Protein AF-A0A7W0L1W2-F1 (afdb_monomer)

Mean predicted aligned error: 11.17 Å

Secondary structure (DSSP, 8-state):
---PPPP--SSHHHHHHHHHHHHT--HHHHHHHHTS-HHHHHHHHHHHHHHHT-SSHHHHHHHHIIIIIHHHHHHHHHHHHTTPPPTTPSPTTSS--

Structure (mmCIF, N/CA/C/O backbone):
data_AF-A0A7W0L1W2-F1
#
_entry.id   AF-A0A7W0L1W2-F1
#
loop_
_atom_site.group_PDB
_atom_site.id
_atom_site.type_symbol
_atom_site.label_atom_id
_atom_site.label_alt_id
_atom_site.label_comp_id
_atom_site.label_asym_id
_atom_site.label_entity_id
_atom_site.label_seq_id
_atom_site.pdbx_PDB_ins_code
_atom_site.Cartn_x
_atom_site.Cartn_y
_atom_site.Cartn_z
_atom_site.occupancy
_atom_site.B_iso_or_equiv
_atom_site.auth_seq_id
_atom_site.auth_comp_id
_atom_site.auth_asym_id
_atom_site.auth_atom_id
_atom_site.pdbx_PDB_model_num
ATOM 1 N N . MET A 1 1 ? 13.238 -10.591 42.671 1.00 49.19 1 MET A N 1
ATOM 2 C CA . MET A 1 1 ? 12.611 -9.280 42.409 1.00 49.19 1 MET A CA 1
ATOM 3 C C . MET A 1 1 ? 12.719 -9.055 40.919 1.00 49.19 1 MET A C 1
ATOM 5 O O . MET A 1 1 ? 13.796 -8.767 40.421 1.00 49.19 1 MET A O 1
ATOM 9 N N . ASP A 1 2 ? 11.636 -9.399 40.236 1.00 40.34 2 ASP A N 1
ATOM 10 C CA . ASP A 1 2 ? 11.511 -9.470 38.785 1.00 40.34 2 ASP A CA 1
ATOM 11 C C . ASP A 1 2 ? 11.133 -8.083 38.256 1.00 40.34 2 ASP A C 1
ATOM 13 O O . ASP A 1 2 ? 10.141 -7.506 38.703 1.00 40.34 2 ASP A O 1
ATOM 17 N N . ALA A 1 3 ? 11.957 -7.514 37.381 1.00 46.00 3 ALA A N 1
ATOM 18 C CA . ALA A 1 3 ? 11.634 -6.291 36.655 1.00 46.00 3 ALA A CA 1
ATOM 19 C C . ALA A 1 3 ? 12.402 -6.277 35.327 1.00 46.00 3 ALA A C 1
ATOM 21 O O . ALA A 1 3 ? 13.346 -5.513 35.130 1.00 46.00 3 ALA A O 1
ATOM 22 N N . SER A 1 4 ? 12.006 -7.169 34.419 1.00 39.62 4 SER A N 1
ATOM 23 C CA . SER A 1 4 ? 12.336 -7.051 32.997 1.00 39.62 4 SER A CA 1
ATOM 24 C C . SER A 1 4 ? 11.467 -5.941 32.369 1.00 39.62 4 SER A C 1
ATOM 26 O O . SER A 1 4 ? 10.268 -5.886 32.659 1.00 39.62 4 SER A O 1
ATOM 28 N N . PRO A 1 5 ? 12.013 -5.025 31.546 1.00 56.38 5 PRO A N 1
ATOM 29 C CA . PRO A 1 5 ? 11.239 -3.931 30.962 1.00 56.38 5 PRO A CA 1
ATOM 30 C C . PRO A 1 5 ? 10.274 -4.454 29.879 1.00 56.38 5 PRO A C 1
ATOM 32 O O . PRO A 1 5 ? 10.590 -5.432 29.196 1.00 56.38 5 PRO A O 1
ATOM 35 N N . PRO A 1 6 ? 9.104 -3.818 29.676 1.00 51.22 6 PRO A N 1
ATOM 36 C CA . PRO A 1 6 ? 8.136 -4.271 28.685 1.00 51.22 6 PRO A CA 1
ATOM 37 C C . PRO A 1 6 ? 8.709 -4.103 27.274 1.00 51.22 6 PRO A C 1
ATOM 39 O O . PRO A 1 6 ? 9.048 -3.000 26.844 1.00 51.22 6 PRO A O 1
ATOM 42 N N . GLY A 1 7 ? 8.804 -5.218 26.548 1.00 46.12 7 GLY A N 1
ATOM 43 C CA . GLY A 1 7 ? 9.167 -5.233 25.137 1.00 46.12 7 GLY A CA 1
ATOM 44 C C . GLY A 1 7 ? 8.182 -4.403 24.322 1.00 46.12 7 GLY A C 1
ATOM 45 O O . GLY A 1 7 ? 6.976 -4.626 24.369 1.00 46.12 7 GLY A O 1
ATOM 46 N N . THR A 1 8 ? 8.700 -3.436 23.574 1.00 48.12 8 THR A N 1
ATOM 47 C CA . THR A 1 8 ? 7.950 -2.557 22.678 1.00 48.12 8 THR A CA 1
ATOM 48 C C . THR A 1 8 ? 7.405 -3.356 21.483 1.00 48.12 8 THR A C 1
ATOM 50 O O . THR A 1 8 ? 8.195 -3.745 20.618 1.00 48.12 8 THR A O 1
ATOM 53 N N . PRO A 1 9 ? 6.084 -3.572 21.326 1.00 49.53 9 PRO A N 1
ATOM 54 C CA . PRO A 1 9 ? 5.544 -4.308 20.192 1.00 49.53 9 PRO A CA 1
ATOM 55 C C . PRO A 1 9 ? 4.775 -3.346 19.277 1.00 49.53 9 PRO A C 1
ATOM 57 O O . PRO A 1 9 ? 3.554 -3.304 19.300 1.00 49.53 9 PRO A O 1
ATOM 60 N N . THR A 1 10 ? 5.454 -2.508 18.486 1.00 45.84 10 THR A N 1
ATOM 61 C CA . THR A 1 10 ? 4.743 -1.611 17.532 1.00 45.84 10 THR A CA 1
ATOM 62 C C . THR A 1 10 ? 5.451 -1.360 16.196 1.00 45.84 10 THR A C 1
ATOM 64 O O . THR A 1 10 ? 4.993 -0.545 15.391 1.00 45.84 10 THR A O 1
ATOM 67 N N . SER A 1 11 ? 6.537 -2.081 15.894 1.00 52.44 11 SER A N 1
ATOM 68 C CA . SER A 1 11 ? 7.281 -1.892 14.634 1.00 52.44 11 SER A CA 1
ATOM 69 C C . SER A 1 11 ? 7.053 -2.996 13.591 1.00 52.44 11 SER A C 1
ATOM 71 O O . SER A 1 11 ? 7.018 -2.700 12.397 1.00 52.44 11 SER A O 1
ATOM 73 N N . GLN A 1 12 ? 6.836 -4.249 14.011 1.00 53.50 12 GLN A N 1
ATOM 74 C CA . GLN A 1 12 ? 6.739 -5.390 13.083 1.00 53.50 12 GLN A CA 1
ATOM 75 C C . GLN A 1 12 ? 5.437 -5.371 12.263 1.00 53.50 12 GLN A C 1
ATOM 77 O O . GLN A 1 12 ? 5.490 -5.344 11.037 1.00 53.50 12 GLN A O 1
ATOM 82 N N . ILE A 1 13 ? 4.293 -5.176 12.924 1.00 54.72 13 ILE A N 1
ATOM 83 C CA . ILE A 1 13 ? 2.954 -5.135 12.305 1.00 54.72 13 ILE A CA 1
ATOM 84 C C . ILE A 1 13 ? 2.848 -4.106 11.161 1.00 54.72 13 ILE A C 1
ATOM 86 O O . ILE A 1 13 ? 2.201 -4.339 10.140 1.00 54.72 13 ILE A O 1
ATOM 90 N N . ARG A 1 14 ? 3.496 -2.941 11.299 1.00 57.69 14 ARG A N 1
ATOM 91 C CA . ARG A 1 14 ? 3.397 -1.849 10.312 1.00 57.69 14 ARG A CA 1
ATOM 92 C C . ARG A 1 14 ? 3.975 -2.219 8.947 1.00 57.69 14 ARG A C 1
ATOM 94 O O . ARG A 1 14 ? 3.475 -1.743 7.924 1.00 57.69 14 ARG A O 1
ATOM 101 N N . LYS A 1 15 ? 5.045 -3.018 8.932 1.00 56.38 15 LYS A N 1
ATOM 102 C CA . LYS A 1 15 ? 5.672 -3.479 7.687 1.00 56.38 15 LYS A CA 1
ATOM 103 C C . LYS A 1 15 ? 4.772 -4.488 6.970 1.00 56.38 15 LYS A C 1
ATOM 105 O O . LYS A 1 15 ? 4.701 -4.457 5.742 1.00 56.38 15 LYS A O 1
ATOM 110 N N . ASP A 1 16 ? 4.020 -5.279 7.728 1.00 62.44 16 ASP A N 1
ATOM 111 C CA . ASP A 1 16 ? 3.171 -6.340 7.187 1.00 62.44 16 ASP A CA 1
ATOM 112 C C . ASP A 1 16 ? 1.925 -5.785 6.492 1.00 62.44 16 ASP A C 1
ATOM 114 O O . ASP A 1 16 ? 1.668 -6.135 5.341 1.00 62.44 16 ASP A O 1
ATOM 118 N N . VAL A 1 17 ? 1.224 -4.816 7.097 1.00 71.38 17 VAL A N 1
ATOM 119 C CA . VAL A 1 17 ? 0.011 -4.229 6.486 1.00 71.38 17 VAL A CA 1
ATOM 120 C C . VAL A 1 17 ? 0.308 -3.588 5.128 1.00 71.38 17 VAL A C 1
ATOM 122 O O . VAL A 1 17 ? -0.450 -3.771 4.180 1.00 71.38 17 VAL A O 1
ATOM 125 N N . THR A 1 18 ? 1.420 -2.858 4.995 1.00 71.38 18 THR A N 1
ATOM 126 C CA . THR A 1 18 ? 1.756 -2.183 3.726 1.00 71.38 18 THR A CA 1
ATOM 127 C C . THR A 1 18 ? 2.055 -3.206 2.629 1.00 71.38 18 THR A C 1
ATOM 129 O O . THR A 1 18 ? 1.615 -3.042 1.495 1.00 71.38 18 THR A O 1
ATOM 132 N N . ARG A 1 19 ? 2.754 -4.298 2.965 1.00 75.38 19 ARG A N 1
ATOM 133 C CA . ARG A 1 19 ? 3.068 -5.375 2.019 1.00 75.38 19 ARG A CA 1
ATOM 134 C C . ARG A 1 19 ? 1.818 -6.138 1.575 1.00 75.38 19 ARG A C 1
ATOM 136 O O . ARG A 1 19 ? 1.707 -6.447 0.394 1.00 75.38 19 ARG A O 1
ATOM 143 N N . LEU A 1 20 ? 0.890 -6.408 2.492 1.00 74.81 20 LEU A N 1
ATOM 144 C CA . LEU A 1 20 ? -0.376 -7.085 2.190 1.00 74.81 20 LEU A CA 1
ATOM 145 C C . LEU A 1 20 ? -1.304 -6.195 1.347 1.00 74.81 20 LEU A C 1
ATOM 147 O O . LEU A 1 20 ? -1.874 -6.636 0.355 1.00 74.81 20 LEU A O 1
ATOM 151 N N . VAL A 1 21 ? -1.354 -4.891 1.640 1.00 80.12 21 VAL A N 1
ATOM 152 C CA . VAL A 1 21 ? -2.067 -3.919 0.795 1.00 80.12 21 VAL A CA 1
ATOM 153 C C . VAL A 1 21 ? -1.515 -3.892 -0.632 1.00 80.12 21 VAL A C 1
ATOM 155 O O . VAL A 1 21 ? -2.291 -3.834 -1.583 1.00 80.12 21 VAL A O 1
ATOM 158 N N . LEU A 1 22 ? -0.191 -3.954 -0.798 1.00 78.25 22 LEU A N 1
ATOM 159 C CA . LEU A 1 22 ? 0.448 -3.974 -2.118 1.00 78.25 22 LEU A CA 1
ATOM 160 C C . LEU A 1 22 ? 0.198 -5.274 -2.894 1.00 78.25 22 LEU A C 1
ATOM 162 O O . LEU A 1 22 ? 0.292 -5.261 -4.117 1.00 78.25 22 LEU A O 1
ATOM 166 N N . ARG A 1 23 ? -0.139 -6.375 -2.212 1.00 80.69 23 ARG A N 1
ATOM 167 C CA . ARG A 1 23 ? -0.590 -7.623 -2.851 1.00 80.69 23 ARG A CA 1
ATOM 168 C C . ARG A 1 23 ? -2.041 -7.567 -3.331 1.00 80.69 23 ARG A C 1
ATOM 170 O O . ARG A 1 23 ? -2.443 -8.427 -4.102 1.00 80.69 23 ARG A O 1
ATOM 177 N N . GLY A 1 24 ? -2.800 -6.553 -2.915 1.00 81.56 24 GLY A N 1
ATOM 178 C CA . GLY A 1 24 ? -4.219 -6.414 -3.238 1.00 81.56 24 GLY A CA 1
ATOM 179 C C . GLY A 1 24 ? -5.162 -7.029 -2.203 1.00 81.56 24 GLY A C 1
ATOM 180 O O . GLY A 1 24 ? -6.361 -7.094 -2.462 1.00 81.56 24 GLY A O 1
ATOM 181 N N . ASP A 1 25 ? -4.659 -7.432 -1.031 1.00 85.56 25 ASP A N 1
ATOM 182 C CA . ASP A 1 25 ? -5.480 -8.071 -0.003 1.00 85.56 25 ASP A CA 1
ATOM 183 C C . ASP A 1 25 ? -6.563 -7.113 0.535 1.00 85.56 25 ASP A C 1
ATOM 185 O O . ASP A 1 25 ? -6.346 -5.918 0.803 1.00 85.56 25 ASP A O 1
ATOM 189 N N . SER A 1 26 ? -7.774 -7.639 0.713 1.00 85.31 26 SER A N 1
ATOM 190 C CA . SER A 1 26 ? -8.864 -6.930 1.382 1.00 85.31 26 SER A CA 1
ATOM 191 C C . SER A 1 26 ? -8.560 -6.742 2.873 1.00 85.31 26 SER A C 1
ATOM 193 O O . SER A 1 26 ? -7.746 -7.445 3.461 1.00 85.31 26 SER A O 1
ATOM 195 N N . THR A 1 27 ? -9.239 -5.800 3.534 1.00 86.31 27 THR A N 1
ATOM 196 C CA . THR A 1 27 ? -9.053 -5.586 4.983 1.00 86.31 27 THR A CA 1
ATOM 197 C C . THR A 1 27 ? -9.354 -6.847 5.802 1.00 86.31 27 THR A C 1
ATOM 199 O O . THR A 1 27 ? -8.718 -7.056 6.830 1.00 86.31 27 THR A O 1
ATOM 202 N N . VAL A 1 28 ? -10.282 -7.690 5.337 1.00 87.56 28 VAL A N 1
ATOM 203 C CA . VAL A 1 28 ? -10.626 -8.967 5.981 1.00 87.56 28 VAL A CA 1
ATOM 204 C C . VAL A 1 28 ? -9.492 -9.977 5.815 1.00 87.56 28 VAL A C 1
ATOM 206 O O . VAL A 1 28 ? -9.023 -10.518 6.806 1.00 87.56 28 VAL A O 1
ATOM 209 N N . GLN A 1 29 ? -8.959 -10.133 4.602 1.00 88.00 29 GLN A N 1
ATOM 210 C CA . GLN A 1 29 ? -7.819 -11.025 4.342 1.00 88.00 29 GLN A CA 1
ATOM 211 C C . GLN A 1 29 ? -6.557 -10.596 5.104 1.00 88.00 29 GLN A C 1
ATOM 213 O O . GLN A 1 29 ? -5.816 -11.430 5.614 1.00 88.00 29 GLN A O 1
ATOM 218 N N . ILE A 1 30 ? -6.327 -9.285 5.234 1.00 86.56 30 ILE A N 1
ATOM 219 C CA . ILE A 1 30 ? -5.235 -8.747 6.056 1.00 86.56 30 ILE A CA 1
ATOM 220 C C . ILE A 1 30 ? -5.458 -9.094 7.531 1.00 86.56 30 ILE A C 1
ATOM 222 O O . ILE A 1 30 ? -4.519 -9.492 8.215 1.00 86.56 30 ILE A O 1
ATOM 226 N N . ALA A 1 31 ? -6.688 -8.942 8.024 1.00 89.19 31 ALA A N 1
ATOM 227 C CA . ALA A 1 31 ? -7.044 -9.256 9.404 1.00 89.19 31 ALA A CA 1
ATOM 228 C C . ALA A 1 31 ? -6.815 -10.743 9.716 1.00 89.19 31 ALA A C 1
ATOM 230 O O . ALA A 1 31 ? -6.185 -11.060 10.723 1.00 89.19 31 ALA A O 1
ATOM 231 N N . GLU A 1 32 ? -7.237 -11.630 8.813 1.00 88.75 32 GLU A N 1
ATOM 232 C CA . GLU A 1 32 ? -7.013 -13.077 8.892 1.00 88.75 32 GLU A CA 1
ATOM 233 C C . GLU A 1 32 ? -5.521 -13.423 8.866 1.00 88.75 32 GLU A C 1
ATOM 235 O O . GLU A 1 32 ? -5.027 -14.085 9.775 1.00 88.75 32 GLU A O 1
ATOM 240 N N . GLY A 1 33 ? -4.770 -12.913 7.884 1.00 84.88 33 GLY A N 1
ATOM 241 C CA . GLY A 1 33 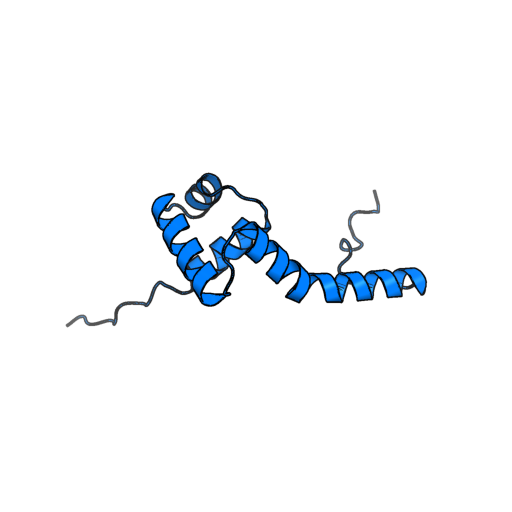? -3.335 -13.188 7.756 1.00 84.88 33 GLY A CA 1
ATOM 242 C C . GLY A 1 33 ? -2.504 -12.680 8.938 1.00 84.88 33 GLY A C 1
ATOM 243 O O . GLY A 1 33 ? -1.454 -13.240 9.249 1.00 84.88 33 GLY A O 1
ATOM 244 N N . MET A 1 34 ? -2.981 -11.639 9.623 1.00 83.94 34 ME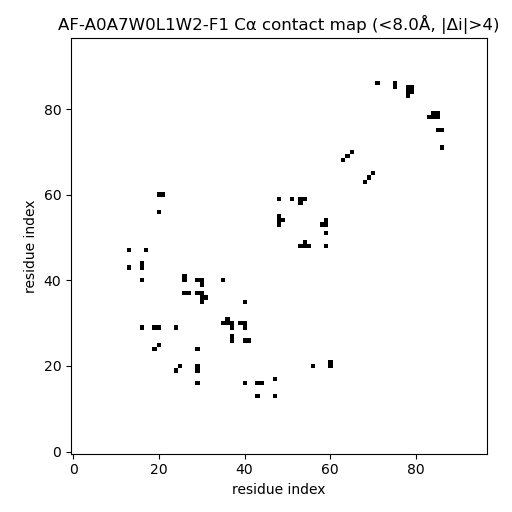T A N 1
ATOM 245 C CA . MET A 1 34 ? -2.325 -11.056 10.794 1.00 83.94 34 MET A CA 1
ATOM 246 C C . MET A 1 34 ? -2.916 -11.524 12.131 1.00 83.94 34 MET A C 1
ATOM 248 O O . MET A 1 34 ? -2.387 -11.141 13.171 1.00 83.94 34 MET A O 1
ATOM 252 N N . HIS A 1 35 ? -3.975 -12.341 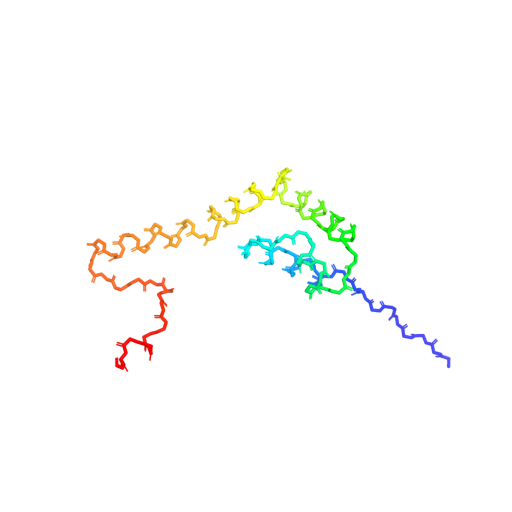12.124 1.00 86.06 35 HIS A N 1
ATOM 253 C CA . HIS A 1 35 ? -4.716 -12.778 13.316 1.00 86.06 35 HIS A CA 1
ATOM 254 C C . HIS A 1 35 ? -5.181 -11.612 14.214 1.00 86.06 35 HIS A C 1
ATOM 256 O O . HIS A 1 35 ? -5.124 -11.682 15.442 1.00 86.06 35 HIS A O 1
ATOM 262 N N . VAL A 1 36 ? -5.642 -10.516 13.605 1.00 87.75 36 VAL A N 1
ATOM 263 C CA . VAL A 1 36 ? -6.165 -9.332 14.309 1.00 87.75 36 VAL A CA 1
ATOM 264 C C . VAL A 1 36 ? -7.593 -9.023 13.876 1.00 87.75 36 VAL A C 1
ATOM 266 O O . VAL A 1 36 ? -8.087 -9.546 12.884 1.00 87.75 36 VAL A O 1
ATOM 269 N N . SER A 1 37 ? -8.272 -8.126 14.594 1.00 89.31 37 SER A N 1
ATOM 270 C CA . SER A 1 37 ? -9.593 -7.667 14.160 1.00 89.31 37 SER A CA 1
ATOM 271 C C . SER A 1 37 ? -9.497 -6.771 12.909 1.00 89.31 37 SER A C 1
ATOM 273 O O . SER A 1 37 ? -8.540 -5.995 12.777 1.00 89.31 37 SER A O 1
ATOM 275 N N . PRO A 1 38 ? -10.515 -6.759 12.027 1.00 89.75 38 PRO A N 1
ATOM 276 C CA . PRO A 1 38 ? -10.586 -5.804 10.918 1.00 89.75 38 PRO A CA 1
ATOM 277 C C . PRO A 1 38 ? -10.500 -4.340 11.373 1.00 89.75 38 PRO A C 1
ATOM 279 O O . PRO A 1 38 ? -9.947 -3.498 10.665 1.00 89.75 38 PRO A O 1
ATOM 282 N N . HIS A 1 39 ? -10.997 -4.029 12.575 1.00 89.88 39 HIS A N 1
ATOM 283 C CA . HIS A 1 39 ? -10.887 -2.695 13.163 1.00 89.88 39 HIS A CA 1
ATOM 284 C C . HIS A 1 39 ? -9.425 -2.319 13.453 1.00 89.88 39 HIS A C 1
ATOM 286 O O . HIS A 1 39 ? -8.996 -1.206 13.154 1.00 89.88 39 HIS A O 1
ATOM 292 N N . THR A 1 40 ? -8.631 -3.262 13.961 1.00 89.75 40 THR A N 1
ATOM 293 C CA . THR A 1 40 ? -7.192 -3.084 14.198 1.00 89.75 40 THR A CA 1
ATOM 294 C C . THR A 1 40 ? -6.446 -2.800 12.890 1.00 89.75 40 THR A C 1
ATOM 296 O O . THR A 1 40 ? -5.618 -1.890 12.834 1.00 89.75 40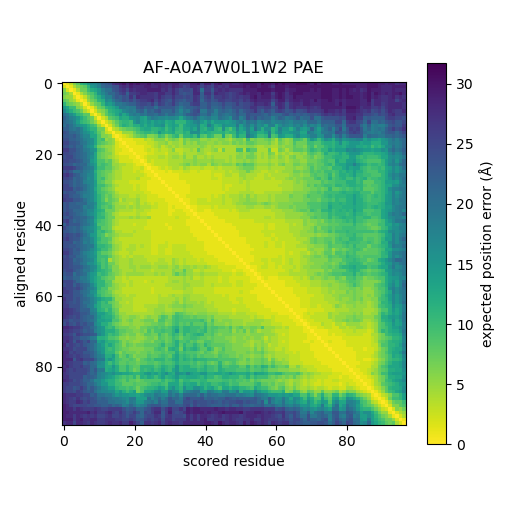 THR A O 1
ATOM 299 N N . VAL A 1 41 ? -6.801 -3.493 11.801 1.00 89.38 41 VAL A N 1
ATOM 300 C CA . VAL A 1 41 ? -6.246 -3.213 10.465 1.00 89.38 41 VAL A CA 1
ATOM 301 C C . VAL A 1 41 ? -6.576 -1.790 10.013 1.00 89.38 41 VAL A C 1
ATOM 303 O O . VAL A 1 41 ? -5.695 -1.090 9.516 1.00 89.38 41 VAL A O 1
ATOM 306 N N . GLN A 1 42 ? -7.811 -1.322 10.218 1.00 89.62 42 GLN A N 1
ATOM 307 C CA . GLN A 1 42 ? -8.206 0.054 9.884 1.00 89.62 42 GLN A CA 1
ATOM 308 C C . GLN A 1 42 ? -7.384 1.096 10.660 1.00 89.62 42 GLN A C 1
ATOM 310 O O . GLN A 1 42 ? -6.905 2.063 10.066 1.00 89.62 42 GLN A O 1
ATOM 315 N N . GLN A 1 43 ? -7.138 0.876 11.957 1.00 89.56 43 GLN A N 1
ATOM 316 C CA . GLN A 1 43 ? -6.262 1.745 12.757 1.00 89.56 43 GLN A CA 1
ATOM 317 C C . GLN A 1 43 ? -4.827 1.770 12.209 1.00 89.56 43 GLN A C 1
ATOM 319 O O . GLN A 1 43 ? -4.203 2.830 12.110 1.00 89.56 43 GLN A O 1
ATOM 324 N N . HIS A 1 44 ? -4.296 0.617 11.796 1.00 86.62 44 HIS A N 1
ATOM 325 C CA . HIS A 1 44 ? -2.970 0.546 11.183 1.00 86.62 44 HIS A CA 1
ATOM 326 C C . HIS A 1 44 ? -2.906 1.262 9.835 1.00 86.62 44 HIS A C 1
ATOM 328 O O . HIS A 1 44 ? -1.962 2.018 9.604 1.00 86.62 44 HIS A O 1
ATOM 334 N N . LEU A 1 45 ? -3.913 1.084 8.977 1.00 86.50 45 LEU A N 1
ATOM 335 C CA . LEU A 1 45 ? -4.015 1.796 7.703 1.00 86.50 45 LEU A CA 1
ATOM 336 C C . LEU A 1 45 ? -4.045 3.306 7.919 1.00 86.50 45 LEU A C 1
ATOM 338 O O . LEU A 1 45 ? -3.291 4.015 7.261 1.00 86.50 45 LEU A O 1
ATOM 342 N N . LYS A 1 46 ? -4.823 3.790 8.892 1.00 87.56 46 LYS A N 1
ATOM 343 C CA . LYS A 1 46 ? -4.863 5.212 9.249 1.00 87.56 46 LYS A CA 1
ATOM 344 C C . LYS A 1 46 ? -3.481 5.739 9.642 1.00 87.56 46 LYS A C 1
ATOM 346 O O . LYS A 1 46 ? -3.025 6.728 9.078 1.00 87.56 46 LYS A O 1
ATOM 351 N N . SER A 1 47 ? -2.766 5.033 10.522 1.00 88.50 47 SER A N 1
ATOM 352 C CA . SER A 1 47 ? -1.404 5.429 10.912 1.00 88.50 47 SER A CA 1
ATOM 353 C C . SER A 1 47 ? -0.423 5.414 9.731 1.00 88.50 47 SER A C 1
ATOM 355 O O . SER A 1 47 ? 0.477 6.251 9.659 1.00 88.50 47 SER A O 1
ATOM 357 N N . VAL A 1 48 ? -0.564 4.466 8.799 1.00 86.31 48 VAL A N 1
ATOM 358 C CA . VAL A 1 48 ? 0.256 4.419 7.577 1.00 86.31 48 VAL A CA 1
ATOM 359 C C . VAL A 1 48 ? -0.069 5.601 6.667 1.00 86.31 48 VAL A C 1
ATOM 361 O O . VAL A 1 48 ? 0.853 6.250 6.178 1.00 86.31 48 VAL A O 1
ATOM 364 N N . PHE A 1 49 ? -1.347 5.910 6.471 1.00 87.81 49 PHE A N 1
ATOM 365 C CA . PHE A 1 49 ? -1.810 7.024 5.650 1.00 87.81 49 PHE A CA 1
ATOM 366 C C . PHE A 1 49 ? -1.323 8.370 6.184 1.00 87.81 49 PHE A C 1
ATOM 368 O O . PHE A 1 49 ? -0.727 9.136 5.434 1.00 87.81 49 PHE A O 1
ATOM 375 N N . GLU A 1 50 ? -1.429 8.599 7.493 1.00 88.06 50 GLU A N 1
ATOM 376 C CA . GLU A 1 50 ? -0.893 9.797 8.149 1.00 88.06 50 GLU A CA 1
ATOM 377 C C . GLU A 1 50 ? 0.626 9.927 7.956 1.00 88.06 50 GLU A C 1
ATOM 379 O O . GLU A 1 50 ? 1.118 10.984 7.569 1.00 88.06 50 GLU A O 1
ATOM 384 N N . LYS A 1 51 ? 1.383 8.838 8.145 1.00 85.88 51 LYS A N 1
ATOM 385 C CA . LYS A 1 51 ? 2.853 8.851 8.009 1.00 85.88 51 LYS A CA 1
ATOM 386 C C . LYS A 1 51 ? 3.338 8.996 6.573 1.00 85.88 51 LYS A C 1
ATOM 388 O O . LYS A 1 51 ? 4.443 9.477 6.344 1.00 85.88 51 LYS A O 1
ATOM 393 N N . THR A 1 52 ? 2.553 8.524 5.613 1.00 84.69 52 THR A N 1
ATOM 394 C CA . THR A 1 52 ? 2.893 8.593 4.187 1.00 84.69 52 THR A CA 1
ATOM 395 C C . THR A 1 52 ? 2.265 9.802 3.500 1.00 84.69 52 THR A C 1
ATOM 397 O O . THR A 1 52 ? 2.644 10.098 2.368 1.00 84.69 52 THR A O 1
ATOM 400 N N . GLY A 1 53 ? 1.357 10.526 4.160 1.00 88.62 53 GLY A N 1
ATOM 401 C CA . GLY A 1 53 ? 0.656 11.687 3.612 1.00 88.62 53 GLY A CA 1
ATOM 402 C C . GLY A 1 53 ? -0.357 11.352 2.512 1.00 88.62 53 GLY A C 1
ATOM 403 O O . GLY A 1 53 ? -0.707 12.234 1.735 1.00 88.62 53 GLY A O 1
ATOM 404 N N . VAL A 1 54 ? -0.796 10.096 2.407 1.00 90.56 54 VAL A N 1
ATOM 405 C CA . VAL A 1 54 ? -1.812 9.657 1.432 1.00 90.56 54 VAL A CA 1
ATOM 406 C C . VAL A 1 54 ? -3.180 9.556 2.101 1.00 90.56 54 VAL A C 1
ATOM 408 O O . VAL A 1 54 ? -3.272 9.374 3.310 1.00 90.56 54 VAL A O 1
ATOM 411 N N . ARG A 1 55 ? -4.256 9.656 1.324 1.00 88.62 55 ARG A N 1
ATOM 412 C CA . ARG A 1 55 ? -5.645 9.650 1.811 1.00 88.62 55 ARG A CA 1
ATOM 413 C C . ARG A 1 55 ? -6.389 8.357 1.509 1.00 88.62 55 ARG A C 1
ATOM 415 O O . ARG A 1 55 ? -7.487 8.148 2.017 1.00 88.62 55 ARG A O 1
ATOM 422 N N . SER A 1 56 ? -5.820 7.487 0.678 1.00 86.94 56 SER A N 1
ATOM 423 C CA . SER A 1 56 ? -6.476 6.246 0.275 1.00 86.94 56 SER A CA 1
ATOM 424 C C . SER A 1 56 ? -5.500 5.100 0.040 1.00 86.94 56 SER A C 1
ATOM 426 O O . SER A 1 56 ? -4.306 5.289 -0.197 1.00 86.94 56 SER A O 1
ATOM 428 N N . ARG A 1 57 ? -6.046 3.879 0.027 1.00 85.81 57 ARG A N 1
ATOM 429 C CA . ARG A 1 57 ? -5.312 2.671 -0.368 1.00 85.81 57 ARG A CA 1
ATOM 430 C C . ARG A 1 57 ? -4.728 2.803 -1.777 1.00 85.81 57 ARG A C 1
ATOM 432 O O . ARG A 1 57 ? -3.581 2.431 -1.991 1.00 85.81 57 ARG A O 1
ATOM 439 N N . ARG A 1 58 ? -5.497 3.358 -2.720 1.00 86.69 58 ARG A N 1
ATOM 440 C CA . ARG A 1 58 ? -5.055 3.548 -4.108 1.00 86.69 58 ARG A CA 1
ATOM 441 C C . ARG A 1 58 ? -3.901 4.542 -4.193 1.00 86.69 58 ARG A C 1
ATOM 443 O O . ARG A 1 58 ? -2.936 4.280 -4.900 1.00 86.69 58 ARG A O 1
ATOM 450 N N . GLU A 1 59 ? -3.970 5.638 -3.441 1.00 89.12 59 GLU A N 1
ATOM 451 C CA . GLU A 1 59 ? -2.867 6.599 -3.356 1.00 89.12 59 GLU A CA 1
ATOM 452 C C . GLU A 1 59 ? -1.624 5.993 -2.705 1.00 89.12 59 GLU A C 1
ATOM 454 O O . GLU A 1 59 ? -0.521 6.250 -3.176 1.00 89.12 59 GLU A O 1
ATOM 459 N N . LEU A 1 60 ? -1.774 5.153 -1.673 1.00 86.94 60 LEU A N 1
ATOM 460 C CA . LEU A 1 60 ? -0.642 4.436 -1.080 1.00 86.94 60 LEU A CA 1
ATOM 461 C C . LEU A 1 60 ? 0.050 3.538 -2.115 1.00 86.94 60 LEU A C 1
ATOM 463 O O . LEU A 1 60 ? 1.270 3.593 -2.255 1.00 86.94 60 LEU A O 1
ATOM 467 N N . VAL A 1 61 ? -0.727 2.746 -2.861 1.00 86.62 61 VAL A N 1
ATOM 468 C CA . VAL A 1 61 ? -0.207 1.881 -3.931 1.00 86.62 61 VAL A CA 1
ATOM 469 C C . VAL A 1 61 ? 0.474 2.717 -5.014 1.00 86.62 61 VAL A C 1
ATOM 471 O O . VAL A 1 61 ? 1.605 2.418 -5.384 1.00 86.62 61 VAL A O 1
ATOM 474 N N . GLY A 1 62 ? -0.166 3.797 -5.470 1.00 87.38 62 GLY A N 1
ATOM 475 C CA . GLY A 1 62 ? 0.407 4.711 -6.457 1.00 87.38 62 GLY A CA 1
ATOM 476 C C . GLY A 1 62 ? 1.713 5.343 -5.975 1.00 87.38 62 GLY A C 1
ATOM 477 O O . GLY A 1 62 ? 2.704 5.343 -6.696 1.00 87.38 62 GLY A O 1
ATOM 478 N N . LYS A 1 63 ? 1.766 5.807 -4.723 1.00 87.25 63 LYS A N 1
ATOM 479 C CA . LYS A 1 63 ? 2.975 6.396 -4.140 1.00 87.25 63 LYS A CA 1
ATOM 480 C C . LYS A 1 63 ? 4.127 5.397 -4.098 1.00 87.25 63 LYS A C 1
ATOM 482 O O . LYS A 1 63 ? 5.241 5.750 -4.477 1.00 87.25 63 LYS A O 1
ATOM 487 N N . VAL A 1 64 ? 3.870 4.158 -3.675 1.00 85.25 64 VAL A N 1
ATOM 488 C CA . VAL A 1 64 ? 4.878 3.086 -3.688 1.00 85.25 64 VAL A CA 1
ATOM 489 C C . VAL A 1 64 ? 5.305 2.756 -5.119 1.00 85.25 64 VAL A C 1
ATOM 491 O O . VAL A 1 64 ? 6.500 2.598 -5.364 1.00 85.25 64 VAL A O 1
ATOM 494 N N . PHE A 1 65 ? 4.358 2.692 -6.059 1.00 84.00 65 PHE A N 1
ATOM 495 C CA . PHE A 1 65 ? 4.639 2.482 -7.478 1.00 84.00 65 PHE A CA 1
ATOM 496 C C . PHE A 1 65 ? 5.614 3.534 -8.011 1.00 84.00 65 PHE A C 1
ATOM 498 O O . PHE A 1 65 ? 6.714 3.181 -8.426 1.00 84.00 65 PHE A O 1
ATOM 505 N N . PHE A 1 66 ? 5.275 4.818 -7.902 1.00 84.06 66 PHE A N 1
ATOM 506 C CA . PHE A 1 66 ? 6.124 5.900 -8.406 1.00 84.06 66 PHE A CA 1
ATOM 507 C C . PHE A 1 66 ? 7.453 6.031 -7.653 1.00 84.06 66 PHE A C 1
ATOM 509 O O . PHE A 1 66 ? 8.456 6.406 -8.242 1.00 84.06 66 PHE A O 1
ATOM 516 N N . SER A 1 67 ? 7.498 5.696 -6.361 1.00 83.56 67 SER A N 1
ATOM 517 C CA . SER A 1 67 ? 8.727 5.848 -5.567 1.00 83.56 67 SER A CA 1
ATOM 518 C C . SER A 1 67 ? 9.727 4.705 -5.764 1.00 83.56 67 SER A C 1
ATOM 520 O O . SER A 1 67 ? 10.929 4.910 -5.614 1.00 83.56 67 SER A O 1
ATOM 522 N N . HIS A 1 68 ? 9.251 3.485 -6.033 1.00 79.69 68 HIS A N 1
ATOM 523 C CA . HIS A 1 68 ? 10.096 2.284 -5.980 1.00 79.69 68 HIS A CA 1
ATOM 524 C C . HIS A 1 68 ? 10.048 1.413 -7.235 1.00 79.69 68 HIS A C 1
ATOM 526 O O . HIS A 1 68 ? 11.014 0.693 -7.499 1.00 79.69 68 HIS A O 1
ATOM 532 N N . TYR A 1 69 ? 8.952 1.452 -7.992 1.00 78.31 69 TYR A N 1
ATOM 533 C CA . TYR A 1 69 ? 8.770 0.616 -9.177 1.00 78.31 69 TYR A CA 1
ATOM 534 C C . TYR A 1 69 ? 8.981 1.392 -10.476 1.00 78.31 69 TYR A C 1
ATOM 536 O O . TYR A 1 69 ? 9.663 0.868 -11.350 1.00 78.31 69 TYR A O 1
ATOM 544 N N . GLU A 1 70 ? 8.488 2.630 -10.589 1.00 85.12 70 GLU A N 1
ATOM 545 C CA . GLU A 1 70 ? 8.639 3.462 -11.795 1.00 85.12 70 GLU A CA 1
ATOM 546 C C . GLU A 1 70 ? 10.108 3.627 -12.220 1.00 85.12 70 GLU A C 1
ATOM 548 O O . GLU A 1 70 ? 10.406 3.291 -13.367 1.00 85.12 70 GLU A O 1
ATOM 553 N N . PRO A 1 71 ? 11.069 3.935 -11.323 1.00 84.19 71 PRO A N 1
ATOM 554 C CA . PRO A 1 71 ? 12.464 4.065 -11.741 1.00 84.19 71 PRO A CA 1
ATOM 555 C C . PRO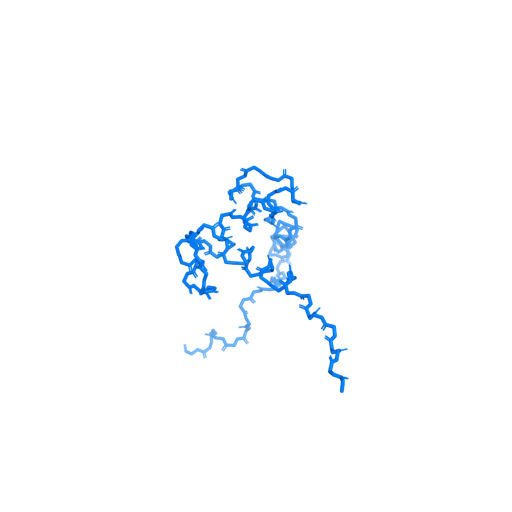 A 1 71 ? 13.044 2.758 -12.297 1.00 84.19 71 PRO A C 1
ATOM 557 O O . PRO A 1 71 ? 13.903 2.769 -13.178 1.00 84.19 71 PRO A O 1
ATOM 560 N N . ARG A 1 72 ? 12.577 1.609 -11.786 1.00 84.25 72 ARG A N 1
ATOM 561 C CA . ARG A 1 72 ? 12.982 0.285 -12.279 1.00 84.25 72 ARG A CA 1
ATOM 562 C C . ARG A 1 72 ? 12.302 -0.082 -13.588 1.00 84.25 72 ARG A C 1
ATOM 564 O O . ARG A 1 72 ? 12.930 -0.746 -14.407 1.00 84.25 72 ARG A O 1
ATOM 571 N N . LEU A 1 73 ? 11.047 0.315 -13.772 1.00 84.94 73 LEU A N 1
ATOM 572 C CA . LEU A 1 73 ? 10.312 0.083 -15.007 1.00 84.94 73 LEU A CA 1
ATOM 573 C C . LEU A 1 73 ? 10.960 0.868 -16.148 1.00 84.94 73 LEU A C 1
ATOM 575 O O . LEU A 1 73 ? 11.374 0.255 -17.123 1.00 84.94 73 LEU A O 1
ATOM 579 N N . CYS A 1 74 ? 11.177 2.170 -15.959 1.00 88.38 74 CYS A N 1
ATOM 580 C CA . CYS A 1 74 ? 11.839 3.032 -16.936 1.00 88.38 74 CYS A CA 1
ATOM 581 C C . CYS A 1 74 ? 13.273 2.556 -17.257 1.00 88.38 74 CYS A C 1
ATOM 583 O O . CYS A 1 74 ? 13.682 2.550 -18.419 1.00 88.38 74 CYS A O 1
ATOM 585 N N . ASP A 1 75 ? 14.047 2.096 -16.258 1.00 88.50 75 ASP A N 1
ATOM 586 C CA . ASP A 1 75 ? 15.361 1.475 -16.508 1.00 88.50 75 ASP A CA 1
ATOM 587 C C . ASP A 1 75 ? 15.242 0.198 -17.351 1.00 88.50 75 ASP A C 1
ATOM 589 O O . ASP A 1 75 ? 15.996 0.017 -18.307 1.00 88.50 75 ASP A O 1
ATOM 593 N N . ASN A 1 76 ? 14.293 -0.683 -17.026 1.00 88.69 76 ASN A N 1
ATOM 594 C CA . ASN A 1 76 ? 14.081 -1.922 -1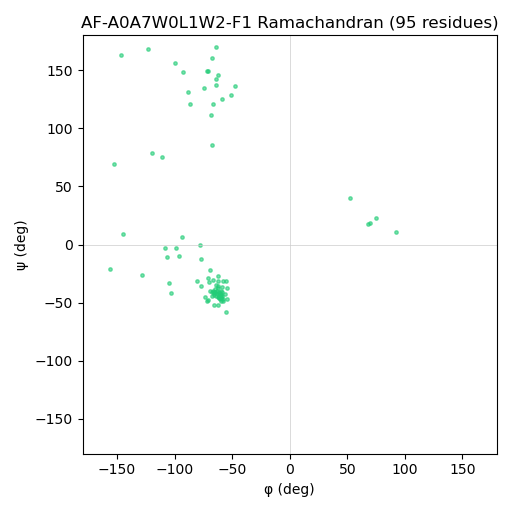7.767 1.00 88.69 76 ASN A CA 1
ATOM 595 C C . ASN A 1 76 ? 13.594 -1.672 -19.198 1.00 88.69 76 ASN A C 1
ATOM 597 O O . ASN A 1 76 ? 14.100 -2.319 -20.109 1.00 88.69 76 ASN A O 1
ATOM 601 N N . GLU A 1 77 ? 12.687 -0.721 -19.414 1.00 87.94 77 GLU A N 1
ATOM 602 C CA . GLU A 1 77 ? 12.222 -0.318 -20.746 1.00 87.94 77 GLU A CA 1
ATOM 603 C C . GLU A 1 77 ? 13.390 0.152 -21.619 1.00 87.94 77 GLU A C 1
ATOM 605 O O . GLU A 1 77 ? 13.571 -0.339 -22.735 1.00 87.94 77 GLU A O 1
ATOM 610 N N . ARG A 1 78 ? 14.265 1.010 -21.077 1.00 89.12 78 ARG A N 1
ATOM 611 C CA . ARG A 1 78 ? 15.493 1.431 -21.765 1.00 89.12 78 ARG A CA 1
ATOM 612 C C . ARG A 1 78 ? 16.401 0.247 -22.095 1.00 89.12 78 ARG A C 1
ATOM 614 O O . ARG A 1 78 ? 16.916 0.152 -23.203 1.00 89.12 78 ARG A O 1
ATOM 621 N N . ARG A 1 79 ? 16.617 -0.666 -21.144 1.00 89.12 79 ARG A N 1
ATOM 622 C CA . ARG A 1 79 ? 17.484 -1.840 -21.345 1.00 89.12 79 ARG A CA 1
ATOM 623 C C . ARG A 1 79 ? 16.955 -2.771 -22.430 1.00 89.12 79 ARG A C 1
ATOM 625 O O . ARG A 1 79 ? 17.759 -3.266 -23.211 1.00 89.12 79 ARG A O 1
ATOM 632 N N . VAL A 1 80 ? 15.641 -2.980 -22.490 1.00 86.75 80 VAL A N 1
ATOM 633 C CA . VAL A 1 80 ? 14.999 -3.756 -23.559 1.00 86.75 80 VAL A CA 1
ATOM 634 C C . VAL A 1 80 ? 15.234 -3.088 -24.913 1.00 86.75 80 VAL A C 1
ATOM 636 O O . VAL A 1 80 ? 15.619 -3.777 -25.854 1.00 86.75 80 VAL A O 1
ATOM 639 N N . GLY A 1 81 ? 15.101 -1.759 -24.996 1.00 89.06 81 GLY A N 1
ATOM 640 C CA . GLY A 1 81 ? 15.461 -0.994 -26.196 1.00 89.06 81 GLY A CA 1
ATOM 641 C C . GLY A 1 81 ? 16.932 -1.156 -26.604 1.00 89.06 81 GLY A C 1
ATOM 642 O O . GLY A 1 81 ? 17.233 -1.286 -27.786 1.00 89.06 81 GLY A O 1
ATOM 643 N N . ASP A 1 82 ? 17.836 -1.246 -25.627 1.00 91.75 82 ASP A N 1
ATOM 644 C CA . ASP A 1 82 ? 19.269 -1.498 -25.835 1.00 91.75 82 ASP A CA 1
ATOM 645 C C . ASP A 1 82 ? 19.616 -2.977 -26.141 1.00 91.75 82 ASP A C 1
ATOM 647 O O . ASP A 1 82 ? 20.798 -3.318 -26.240 1.00 91.75 82 ASP A O 1
ATOM 651 N N . GLY A 1 83 ? 18.637 -3.890 -26.194 1.00 88.62 83 GLY A N 1
ATOM 652 C CA . GLY A 1 83 ? 18.877 -5.335 -26.332 1.00 88.62 83 GLY A CA 1
ATOM 653 C C . GLY A 1 83 ? 19.545 -5.987 -25.110 1.00 88.62 83 GLY A C 1
ATOM 654 O O . GLY A 1 83 ? 20.100 -7.082 -25.200 1.00 88.62 83 GLY A O 1
ATOM 655 N N . LYS A 1 84 ? 19.522 -5.321 -23.951 1.00 85.44 84 LYS A N 1
ATOM 656 C CA . LYS A 1 84 ? 20.093 -5.802 -22.687 1.00 85.44 84 LYS A CA 1
ATOM 657 C C . LYS A 1 84 ? 19.027 -6.530 -21.859 1.00 85.44 84 LYS A C 1
ATOM 659 O O . LYS A 1 84 ? 17.867 -6.122 -21.846 1.00 85.44 84 LYS A O 1
ATOM 664 N N . PRO A 1 85 ? 19.408 -7.545 -21.064 1.00 84.31 85 PRO A N 1
ATOM 665 C CA . PRO A 1 85 ? 18.464 -8.237 -20.195 1.00 84.31 85 PRO A CA 1
ATOM 666 C C . PRO A 1 85 ? 17.902 -7.302 -19.116 1.00 84.31 85 PRO A C 1
ATOM 668 O O . PRO A 1 85 ? 18.631 -6.466 -18.554 1.00 84.31 85 PRO A O 1
ATOM 671 N N . VAL A 1 86 ? 16.613 -7.481 -18.812 1.00 86.38 86 VAL A N 1
ATOM 672 C CA . VAL A 1 86 ? 15.904 -6.780 -17.733 1.00 86.38 86 VAL A CA 1
ATOM 673 C C . VAL A 1 86 ? 16.511 -7.112 -16.372 1.00 86.38 86 VAL A C 1
ATOM 675 O O . VAL A 1 86 ? 16.965 -8.228 -16.116 1.00 86.38 86 VAL A O 1
ATOM 678 N N . ARG A 1 87 ? 16.514 -6.137 -15.465 1.00 81.81 87 ARG A N 1
ATOM 679 C CA . ARG A 1 87 ? 16.885 -6.341 -14.065 1.00 81.81 87 ARG A CA 1
ATOM 680 C C . ARG A 1 87 ? 15.650 -6.751 -13.270 1.00 81.81 87 ARG A C 1
ATOM 682 O O . ARG A 1 87 ? 14.612 -6.098 -13.351 1.00 81.81 87 ARG A O 1
ATOM 689 N N . GLY A 1 88 ? 15.780 -7.811 -12.473 1.00 75.56 88 GLY A N 1
ATOM 690 C CA . GLY A 1 88 ? 14.675 -8.333 -11.663 1.00 75.56 88 GLY A CA 1
ATOM 691 C C . GLY A 1 88 ? 13.617 -9.107 -12.457 1.00 75.56 88 GLY A C 1
ATOM 692 O O . GLY A 1 88 ? 12.483 -9.194 -11.999 1.00 75.56 88 GLY A O 1
ATOM 693 N N . GLY A 1 89 ? 13.972 -9.647 -13.630 1.00 66.44 89 GLY A N 1
ATOM 694 C CA . GLY A 1 89 ? 13.150 -10.658 -14.298 1.00 66.44 89 GLY A CA 1
ATOM 695 C C . GLY A 1 89 ? 13.050 -11.950 -13.470 1.00 66.44 89 GLY A C 1
ATOM 696 O O . GLY A 1 89 ? 13.778 -12.090 -12.480 1.00 66.44 89 GLY A O 1
ATOM 697 N N . PRO A 1 90 ? 12.168 -12.893 -13.857 1.00 56.88 90 PRO A N 1
ATOM 698 C CA . PRO A 1 90 ? 12.143 -14.228 -13.266 1.00 56.88 90 PRO A CA 1
ATOM 699 C C . PRO A 1 90 ? 13.567 -14.787 -13.228 1.00 56.88 90 PRO A C 1
ATOM 701 O O . PRO A 1 90 ? 14.314 -14.610 -14.195 1.00 56.88 90 PRO A O 1
ATOM 704 N N . LEU A 1 91 ? 13.965 -15.404 -12.109 1.00 53.25 91 LEU A N 1
ATOM 705 C CA . LEU A 1 91 ? 15.262 -16.074 -12.040 1.00 53.25 91 LEU A CA 1
ATOM 706 C C . LEU A 1 91 ? 15.357 -17.017 -13.253 1.00 53.25 91 LEU A C 1
ATOM 708 O O . LEU A 1 91 ? 14.410 -17.769 -13.492 1.00 53.25 91 LEU A O 1
ATOM 712 N N . PRO A 1 92 ? 16.436 -16.960 -14.054 1.00 55.16 92 PRO A N 1
ATOM 713 C CA . PRO A 1 92 ? 16.621 -17.876 -15.170 1.00 55.16 92 PRO A CA 1
ATOM 714 C C . PRO A 1 92 ? 16.848 -19.284 -14.602 1.00 55.16 92 PRO A C 1
ATOM 716 O O . PRO A 1 92 ? 17.974 -19.692 -14.340 1.00 55.16 92 PRO A O 1
ATOM 719 N N . GLY A 1 93 ? 15.749 -19.981 -14.328 1.00 52.28 93 GLY A N 1
ATOM 720 C CA . GLY A 1 93 ? 15.708 -21.304 -13.706 1.00 52.28 93 GLY A CA 1
ATOM 721 C C . GLY A 1 93 ? 14.430 -22.082 -14.027 1.00 52.28 93 GLY A C 1
ATOM 722 O O . GLY A 1 93 ? 14.464 -23.306 -14.015 1.00 52.28 93 GLY A O 1
ATOM 723 N N . ASP A 1 94 ? 13.350 -21.399 -14.425 1.00 54.28 94 ASP A N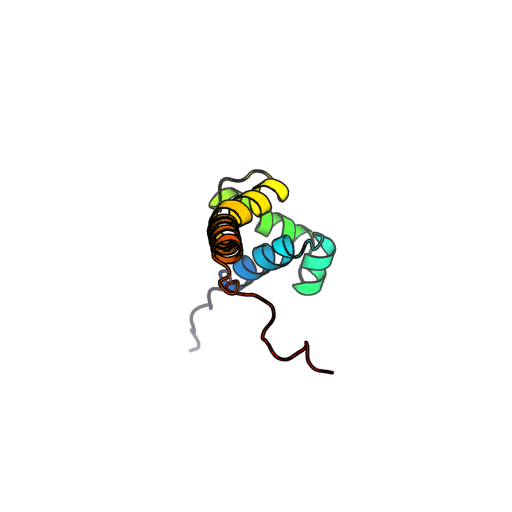 1
ATOM 724 C CA . ASP A 1 94 ? 12.043 -22.043 -14.639 1.00 54.28 94 ASP A CA 1
ATOM 725 C C . ASP A 1 94 ? 11.638 -22.153 -16.124 1.00 54.28 94 ASP A C 1
ATOM 727 O O . ASP A 1 94 ? 10.601 -22.723 -16.446 1.00 54.28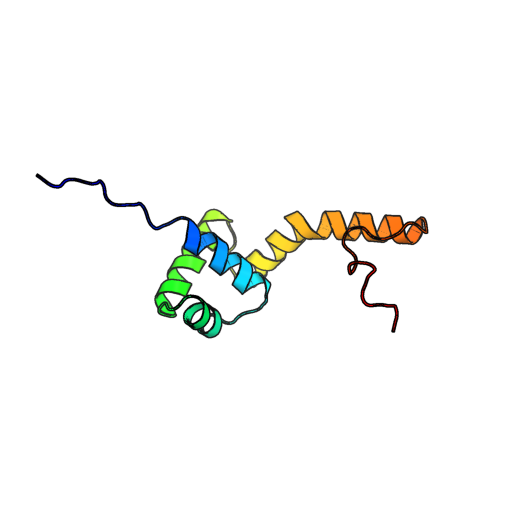 94 ASP A O 1
ATOM 731 N N . ALA A 1 95 ? 12.444 -21.617 -17.050 1.00 47.78 95 ALA A N 1
ATOM 732 C CA . ALA A 1 95 ? 12.138 -21.579 -18.489 1.00 47.78 95 ALA A CA 1
ATOM 733 C C . ALA A 1 95 ? 12.716 -22.762 -19.297 1.00 47.78 95 ALA A C 1
ATOM 735 O O . ALA A 1 95 ? 12.644 -22.759 -20.523 1.00 47.78 95 ALA A O 1
ATOM 736 N N . ALA A 1 96 ? 13.307 -23.757 -18.629 1.00 47.88 96 ALA A N 1
ATOM 737 C CA . ALA A 1 96 ? 13.884 -24.942 -19.258 1.00 47.88 96 ALA A CA 1
ATOM 738 C C . ALA A 1 96 ? 13.190 -26.211 -18.743 1.00 47.88 96 ALA A C 1
ATOM 740 O O . ALA A 1 96 ? 13.717 -26.909 -17.875 1.00 47.88 96 ALA A O 1
ATOM 741 N N . ARG A 1 97 ? 11.996 -26.506 -19.260 1.00 45.72 97 ARG A N 1
ATOM 742 C CA . ARG A 1 97 ? 11.436 -27.858 -19.207 1.00 45.72 97 ARG A CA 1
ATOM 743 C C . ARG A 1 97 ? 10.543 -28.143 -20.397 1.00 45.72 97 ARG A C 1
ATOM 745 O O . ARG A 1 97 ? 9.785 -27.228 -20.779 1.00 45.72 97 ARG A O 1
#

pLDDT: mean 76.82, std 15.64, range [39.62, 91.75]

Solvent-accessible surface area (backbone atoms only — not comparable to full-atom values): 6074 Å² total; per-residue (Å²): 140,91,80,81,78,84,79,84,88,78,65,69,68,62,60,49,55,56,54,42,51,69,73,64,50,49,63,60,56,46,11,62,77,66,75,48,53,51,67,58,47,52,55,50,51,50,56,49,26,65,76,69,72,36,92,44,73,67,49,46,48,49,51,51,36,62,71,67,43,44,68,54,48,57,51,30,56,53,26,52,75,70,75,40,83,58,82,88,58,79,72,95,74,78,87,80,128

Sequence (97 aa):
MDASPPGTPTSQIRKDVTRLVLRGDSTVQIAEGMHVSPHTVQQHLKSVFEKTGVRSRRELVGKVFFSHYEPRLCDNERRVGDGKPVRGGPLPGDAAR

Nearest PDB structures (foldseek):
  7ve5-assembly1_B  TM=9.247E-01  e=2.638E-03  Staphylococcus aureus
  4wsz-assembly1_B  TM=8.878E-01  e=3.810E-03  unclassified
  5hev-asse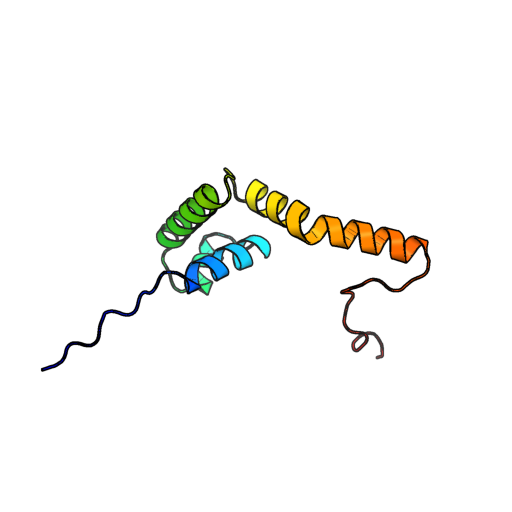mbly1_A  TM=9.002E-01  e=7.953E-03  Enterococcus faecium SD3B-2
  1p4w-assembly1_A  TM=8.942E-01  e=1.081E-02  Erwinia amylovora
  1zlj-assembly2_C  TM=7.616E-01  e=1.016E-02  Mycobacterium tuberculosis

Foldseek 3Di:
DDDDDDDDDDDPLLVQLLVCLLVVDDLVRSCVVVVHDSVVSVVSVVVVCVVVVHDDSVVSNVVCCVVPPVVLVVVQVVCVVVVHHRDPDDDPPPPDD

Radius of gyration: 19.18 Å; Cα contacts (8 Å, |Δi|>4): 48; chains: 1; bounding box: 31×40×69 Å